Protein AF-M2QBL3-F1 (afdb_monomer_lite)

Structure (mmCIF, N/CA/C/O backbone):
data_AF-M2QBL3-F1
#
_entry.id   AF-M2QBL3-F1
#
loop_
_atom_site.group_PDB
_atom_site.id
_atom_site.type_symbol
_atom_site.label_atom_id
_atom_site.label_alt_id
_atom_site.label_comp_id
_atom_site.label_asym_id
_atom_site.label_entity_id
_atom_site.label_seq_id
_atom_site.pdbx_PDB_ins_code
_atom_site.Cartn_x
_atom_site.Cartn_y
_atom_site.Cartn_z
_atom_site.occupancy
_atom_site.B_iso_or_equiv
_atom_site.auth_seq_id
_atom_site.auth_comp_id
_atom_site.auth_asym_id
_atom_site.auth_atom_id
_atom_site.pdbx_PDB_model_num
ATOM 1 N N . MET A 1 1 ? 32.881 -26.862 -32.867 1.00 48.41 1 MET A N 1
ATOM 2 C CA . MET A 1 1 ? 32.488 -25.483 -32.497 1.00 48.41 1 MET A CA 1
ATOM 3 C C . MET A 1 1 ? 30.966 -25.361 -32.563 1.00 48.41 1 MET A C 1
ATOM 5 O O . MET A 1 1 ? 30.444 -25.025 -33.612 1.00 48.41 1 MET A O 1
ATOM 9 N N . GLN A 1 2 ? 30.243 -25.687 -31.488 1.00 48.91 2 GLN A N 1
ATOM 10 C CA . GLN A 1 2 ? 28.799 -25.431 -31.345 1.00 48.91 2 GLN A CA 1
ATOM 11 C C . GLN A 1 2 ? 28.430 -25.626 -29.867 1.00 48.91 2 GLN A C 1
ATOM 13 O O . GLN A 1 2 ? 28.822 -26.630 -29.283 1.00 48.91 2 GLN A O 1
ATOM 18 N N . GLY A 1 3 ? 27.755 -24.651 -29.245 1.00 52.47 3 GLY A N 1
ATOM 19 C CA . GLY A 1 3 ? 27.267 -24.797 -27.863 1.00 52.47 3 GLY A CA 1
ATOM 20 C C . GLY A 1 3 ? 27.053 -23.524 -27.030 1.00 52.47 3 GLY A C 1
ATOM 21 O O . GLY A 1 3 ? 26.555 -23.631 -25.918 1.00 52.47 3 GLY A O 1
ATOM 22 N N . HIS A 1 4 ? 27.391 -22.319 -27.511 1.00 52.06 4 HIS A N 1
ATOM 23 C CA . HIS A 1 4 ? 27.241 -21.078 -26.716 1.00 52.06 4 HIS A CA 1
ATOM 24 C C . HIS A 1 4 ? 25.947 -20.271 -26.971 1.00 52.06 4 HIS A C 1
ATOM 26 O O . HIS A 1 4 ? 25.708 -19.283 -26.282 1.00 52.06 4 HIS A O 1
ATOM 32 N N . GLY A 1 5 ? 25.104 -20.679 -27.931 1.00 53.72 5 GLY A N 1
ATOM 33 C CA . GLY A 1 5 ? 23.866 -19.964 -28.289 1.00 53.72 5 GLY A CA 1
ATOM 34 C C . GLY A 1 5 ? 22.629 -20.331 -27.456 1.00 53.72 5 GLY A C 1
ATOM 35 O O . GLY A 1 5 ? 21.810 -19.463 -27.187 1.00 53.72 5 GLY A O 1
ATOM 36 N N . SER A 1 6 ? 22.505 -21.584 -26.997 1.00 57.41 6 SER A N 1
ATOM 37 C CA . SER A 1 6 ? 21.255 -22.086 -26.390 1.00 57.41 6 SER A CA 1
ATOM 38 C C . SER A 1 6 ? 21.041 -21.628 -24.939 1.00 57.41 6 SER A C 1
ATOM 40 O O . SER A 1 6 ? 19.936 -21.235 -24.580 1.00 57.41 6 SER A O 1
ATOM 42 N N . ARG A 1 7 ? 22.103 -21.581 -24.116 1.00 58.16 7 ARG A N 1
ATOM 43 C CA . ARG A 1 7 ? 21.993 -21.175 -22.696 1.00 58.16 7 ARG A CA 1
ATOM 44 C C . ARG A 1 7 ? 21.602 -19.708 -22.507 1.00 58.16 7 ARG A C 1
ATOM 46 O O . ARG A 1 7 ? 20.876 -19.381 -21.578 1.00 58.16 7 ARG A O 1
ATOM 53 N N . ARG A 1 8 ? 22.046 -18.816 -23.401 1.00 55.97 8 ARG A N 1
ATOM 54 C CA . ARG A 1 8 ? 21.784 -17.373 -23.272 1.00 55.97 8 ARG A CA 1
ATOM 55 C C . ARG A 1 8 ? 20.310 -17.024 -23.532 1.00 55.97 8 ARG A C 1
ATOM 57 O O . ARG A 1 8 ? 19.798 -16.075 -22.945 1.00 55.97 8 ARG A O 1
ATOM 64 N N . SER A 1 9 ? 19.626 -17.802 -24.376 1.00 55.84 9 SER A N 1
ATOM 65 C CA . SER A 1 9 ? 18.187 -17.658 -24.632 1.00 55.84 9 SER A CA 1
ATOM 66 C C . SER A 1 9 ? 17.326 -18.207 -23.489 1.00 55.84 9 SER A C 1
ATOM 68 O O . SER A 1 9 ? 16.310 -17.597 -23.165 1.00 55.84 9 SER A O 1
ATOM 70 N N . GLU A 1 10 ? 17.748 -19.292 -22.830 1.00 57.28 10 GLU A N 1
ATOM 71 C CA . GLU A 1 10 ? 17.071 -19.832 -21.637 1.00 57.28 10 GLU A CA 1
ATOM 72 C C . GLU A 1 10 ? 17.205 -18.891 -20.424 1.00 57.28 10 GLU A C 1
ATOM 74 O O . GLU A 1 10 ? 16.218 -18.609 -19.743 1.00 57.28 10 GLU A O 1
ATOM 79 N N . GLU A 1 11 ? 18.393 -18.316 -20.197 1.00 59.88 11 GLU A N 1
ATOM 80 C CA . GLU A 1 11 ? 18.640 -17.351 -19.112 1.00 59.88 11 GLU A CA 1
ATOM 81 C C . GLU A 1 11 ? 17.877 -16.028 -19.305 1.00 59.88 11 GLU A C 1
ATOM 83 O O . GLU A 1 11 ? 17.349 -15.459 -18.344 1.00 59.88 11 GLU A O 1
ATOM 88 N N . ALA A 1 12 ? 17.775 -15.539 -20.547 1.00 64.50 12 ALA A N 1
ATOM 89 C CA . ALA A 1 12 ? 16.978 -14.355 -20.867 1.00 64.50 12 ALA A CA 1
ATOM 90 C C . ALA A 1 12 ? 15.472 -14.614 -20.682 1.00 64.50 12 ALA A C 1
ATOM 92 O O . ALA A 1 12 ? 14.769 -13.767 -20.124 1.00 64.50 12 ALA A O 1
ATOM 93 N N . GLY A 1 13 ? 14.992 -15.797 -21.085 1.00 68.69 13 GLY A N 1
ATOM 94 C CA . GLY A 1 13 ? 13.604 -16.223 -20.895 1.00 68.69 13 GLY A CA 1
ATOM 95 C C . GLY A 1 13 ? 13.202 -16.271 -19.420 1.00 68.69 13 GLY A C 1
ATOM 96 O O . GLY A 1 13 ? 12.214 -15.645 -19.032 1.00 68.69 13 GLY A O 1
ATOM 97 N N . GLY A 1 14 ? 14.015 -16.909 -18.571 1.00 72.50 14 GLY A N 1
ATOM 98 C CA . GLY A 1 14 ? 13.730 -17.025 -17.135 1.00 72.50 14 GLY A CA 1
ATOM 99 C C . GLY A 1 14 ? 13.712 -15.681 -16.395 1.00 72.50 14 GLY A C 1
ATOM 100 O O . GLY A 1 14 ? 12.901 -15.473 -15.485 1.00 72.50 14 GLY A O 1
ATOM 101 N N . ARG A 1 15 ? 14.556 -14.723 -16.803 1.00 72.31 15 ARG A N 1
ATOM 102 C CA . ARG A 1 15 ? 14.582 -13.376 -16.208 1.00 72.31 15 ARG A CA 1
ATOM 103 C C . ARG A 1 15 ? 13.333 -12.568 -16.560 1.00 72.31 15 ARG A C 1
ATOM 105 O O . ARG A 1 15 ? 12.793 -11.888 -15.688 1.00 72.31 15 ARG A O 1
ATOM 112 N N . MET A 1 16 ? 12.854 -12.672 -17.801 1.00 72.62 16 MET A N 1
ATOM 113 C CA . MET A 1 16 ? 11.607 -12.024 -18.221 1.00 72.62 16 MET A CA 1
ATOM 114 C C . MET A 1 16 ? 10.378 -12.667 -17.573 1.00 72.62 16 MET A C 1
ATOM 116 O O . MET A 1 16 ? 9.490 -11.949 -17.121 1.00 72.62 16 MET A O 1
ATOM 120 N N . GLU A 1 17 ? 10.349 -13.995 -17.445 1.00 80.00 17 GLU A N 1
ATOM 121 C CA . GLU A 1 17 ? 9.261 -14.705 -16.765 1.00 80.00 17 GLU A CA 1
ATOM 122 C C . GLU A 1 17 ? 9.186 -14.331 -15.276 1.00 80.00 17 GLU A C 1
ATOM 124 O O . GLU A 1 17 ? 8.112 -14.036 -14.751 1.00 80.00 17 GLU A O 1
ATOM 129 N N . THR A 1 18 ? 10.336 -14.269 -14.599 1.00 79.81 18 THR A N 1
ATOM 130 C CA . THR A 1 18 ? 10.422 -13.814 -13.202 1.00 79.81 18 THR A CA 1
ATOM 131 C C . THR A 1 18 ? 9.958 -12.365 -13.066 1.00 79.81 18 THR A C 1
ATOM 133 O O . THR A 1 18 ? 9.169 -12.053 -12.175 1.00 79.81 18 THR A O 1
ATOM 136 N N . GLY A 1 19 ? 10.389 -11.485 -13.977 1.00 79.75 19 GLY A N 1
ATOM 137 C CA . GLY A 1 19 ? 9.930 -10.098 -14.025 1.00 79.75 19 GLY A CA 1
ATOM 138 C C . GLY A 1 19 ? 8.412 -9.989 -14.185 1.00 79.75 19 GLY A C 1
ATOM 139 O O . GLY A 1 19 ? 7.775 -9.253 -13.436 1.00 79.75 19 GLY A O 1
ATOM 140 N N . SER A 1 20 ? 7.822 -10.775 -15.090 1.00 84.56 20 SER A N 1
ATOM 141 C CA . SER A 1 20 ? 6.368 -10.823 -15.292 1.00 84.56 20 SER A CA 1
ATOM 142 C C . SER A 1 20 ? 5.634 -11.256 -14.025 1.00 84.56 20 SER A C 1
ATOM 144 O O . SER A 1 20 ? 4.705 -10.575 -13.599 1.00 84.56 20 SER A O 1
ATOM 146 N N . LYS A 1 21 ? 6.091 -12.330 -13.365 1.00 86.25 21 LYS A N 1
ATOM 147 C CA . LYS A 1 21 ? 5.492 -12.821 -12.111 1.00 86.25 21 LYS A CA 1
ATOM 148 C C . LYS A 1 21 ? 5.521 -11.763 -11.008 1.00 86.25 21 LYS A C 1
ATOM 150 O O . LYS A 1 21 ? 4.548 -11.612 -10.272 1.00 86.25 21 LYS A O 1
ATOM 155 N N . ILE A 1 22 ? 6.622 -11.018 -10.900 1.00 86.88 22 ILE A N 1
ATOM 156 C CA . ILE A 1 22 ? 6.754 -9.926 -9.929 1.00 86.88 22 ILE A CA 1
ATOM 157 C C . ILE A 1 22 ? 5.780 -8.792 -10.258 1.00 86.88 22 ILE A C 1
ATOM 159 O O . ILE A 1 22 ? 5.090 -8.304 -9.365 1.00 86.88 22 ILE A O 1
ATOM 163 N N . VAL A 1 23 ? 5.693 -8.384 -11.526 1.00 85.94 23 VAL A N 1
ATOM 164 C CA . VAL A 1 23 ? 4.763 -7.331 -11.963 1.00 85.94 23 VAL A CA 1
ATOM 165 C C . VAL A 1 23 ? 3.312 -7.731 -11.690 1.00 85.94 23 VAL A C 1
ATOM 167 O O . VAL A 1 23 ? 2.548 -6.912 -11.177 1.00 85.94 23 VAL A O 1
ATOM 170 N N . ASP A 1 24 ? 2.939 -8.984 -11.949 1.00 89.56 24 ASP A N 1
ATOM 171 C CA . ASP A 1 24 ? 1.599 -9.494 -11.647 1.00 89.56 24 ASP A CA 1
ATOM 172 C C . ASP A 1 24 ? 1.308 -9.494 -10.142 1.00 89.56 24 ASP A C 1
ATOM 174 O O . ASP A 1 24 ? 0.239 -9.047 -9.716 1.00 89.56 24 ASP A O 1
ATOM 178 N N . ALA A 1 25 ? 2.273 -9.917 -9.321 1.00 89.50 25 ALA A N 1
ATOM 179 C CA . ALA A 1 25 ? 2.145 -9.869 -7.868 1.00 89.50 25 ALA A CA 1
ATOM 180 C C . ALA A 1 25 ? 1.954 -8.427 -7.368 1.00 89.50 25 ALA A C 1
ATOM 182 O O . ALA A 1 25 ? 1.010 -8.149 -6.626 1.00 89.50 25 ALA A O 1
ATOM 183 N N . VAL A 1 26 ? 2.789 -7.487 -7.824 1.00 91.06 26 VAL A N 1
ATOM 184 C CA . VAL A 1 26 ? 2.687 -6.064 -7.459 1.00 91.06 26 VAL A CA 1
ATOM 185 C C . VAL A 1 26 ? 1.343 -5.487 -7.887 1.00 91.06 26 VAL A C 1
ATOM 187 O O . VAL A 1 26 ? 0.690 -4.814 -7.092 1.00 91.06 26 VAL A O 1
ATOM 190 N N . ARG A 1 27 ? 0.876 -5.792 -9.101 1.00 92.81 27 ARG A N 1
ATOM 191 C CA . ARG A 1 27 ? -0.427 -5.332 -9.595 1.00 92.81 27 ARG A CA 1
ATOM 192 C C . ARG A 1 27 ? -1.567 -5.755 -8.669 1.00 92.81 27 ARG A C 1
ATOM 194 O O . ARG A 1 27 ? -2.442 -4.941 -8.375 1.00 92.81 27 ARG A O 1
ATOM 201 N N . VAL A 1 28 ? -1.562 -7.000 -8.188 1.00 94.38 28 VAL A N 1
ATOM 202 C CA . VAL A 1 28 ? -2.575 -7.487 -7.236 1.00 94.38 28 VAL A CA 1
ATOM 203 C C . VAL A 1 28 ? -2.531 -6.688 -5.931 1.00 94.38 28 VAL A C 1
ATOM 205 O O . VAL A 1 28 ? -3.584 -6.285 -5.431 1.00 94.38 28 VAL A O 1
ATOM 208 N N . LEU A 1 29 ? -1.336 -6.421 -5.398 1.00 94.31 29 LEU A N 1
ATOM 209 C CA . LEU A 1 29 ? -1.162 -5.653 -4.161 1.00 94.31 29 LEU A CA 1
ATOM 210 C C . LEU A 1 2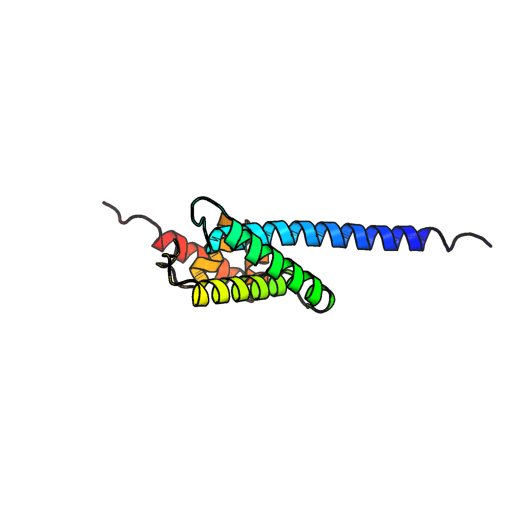9 ? -1.648 -4.204 -4.318 1.00 94.31 29 LEU A C 1
ATOM 212 O O . LEU A 1 29 ? -2.415 -3.722 -3.484 1.00 94.31 29 LEU A O 1
ATOM 216 N N . VAL A 1 30 ? -1.271 -3.547 -5.417 1.00 96.62 30 VAL A N 1
ATOM 217 C CA . VAL A 1 30 ? -1.660 -2.167 -5.746 1.00 96.62 30 VAL A CA 1
ATOM 218 C C . VAL A 1 30 ? -3.178 -2.043 -5.871 1.00 96.62 30 VAL A C 1
ATOM 220 O O . VAL A 1 30 ? -3.778 -1.169 -5.251 1.00 96.62 30 VAL A O 1
ATOM 223 N N . VAL A 1 31 ? -3.835 -2.951 -6.601 1.00 96.12 31 VAL A N 1
ATOM 224 C CA . VAL A 1 31 ? -5.301 -2.928 -6.752 1.00 96.12 31 VAL A CA 1
ATOM 225 C C . VAL A 1 31 ? -6.000 -3.111 -5.404 1.00 96.12 31 VAL A C 1
ATOM 227 O O . VAL A 1 31 ? -6.948 -2.381 -5.103 1.00 96.12 31 VAL A O 1
ATOM 230 N N . ARG A 1 32 ? -5.538 -4.052 -4.567 1.00 94.44 32 ARG A N 1
ATOM 231 C CA . ARG A 1 32 ? -6.093 -4.248 -3.216 1.00 94.44 32 ARG A CA 1
ATOM 232 C C . ARG A 1 32 ? -5.945 -2.989 -2.371 1.00 94.44 32 ARG A C 1
ATOM 234 O O . ARG A 1 32 ? -6.914 -2.576 -1.737 1.00 94.44 32 ARG A O 1
ATOM 241 N N . TYR A 1 33 ? -4.771 -2.365 -2.405 1.00 95.06 33 TYR A N 1
ATOM 242 C CA . TYR A 1 33 ? -4.489 -1.140 -1.668 1.00 95.06 33 TYR A CA 1
ATOM 243 C C . TYR A 1 33 ? -5.388 0.020 -2.114 1.00 95.06 33 TYR A C 1
ATOM 245 O O . TYR A 1 33 ? -6.078 0.618 -1.286 1.00 95.06 33 TYR A O 1
ATOM 253 N N . CYS A 1 34 ? -5.456 0.299 -3.420 1.00 95.06 34 CYS A N 1
ATOM 254 C CA . CYS A 1 34 ? -6.288 1.375 -3.959 1.00 95.06 34 CYS A CA 1
ATOM 255 C C . CYS A 1 34 ? -7.762 1.167 -3.604 1.00 95.06 34 CYS A C 1
ATOM 257 O O . CYS A 1 34 ? -8.407 2.088 -3.113 1.00 95.06 34 CYS A O 1
ATOM 259 N N . ARG A 1 35 ? -8.299 -0.047 -3.776 1.00 93.19 35 ARG A N 1
ATOM 260 C CA . ARG A 1 35 ? -9.698 -0.350 -3.426 1.00 93.19 35 ARG A CA 1
ATOM 261 C C . ARG A 1 35 ? -9.971 -0.234 -1.929 1.00 93.19 35 ARG A C 1
ATOM 263 O O . ARG A 1 35 ? -11.050 0.225 -1.560 1.00 93.19 35 ARG A O 1
ATOM 270 N N . ALA A 1 36 ? -9.017 -0.617 -1.081 1.00 90.62 36 ALA A N 1
ATOM 271 C CA . ALA A 1 36 ? -9.122 -0.475 0.369 1.00 90.62 36 ALA A CA 1
ATOM 272 C C . ALA A 1 36 ? -9.147 0.995 0.815 1.00 90.62 36 ALA A C 1
ATOM 274 O O . ALA A 1 36 ? -9.921 1.352 1.700 1.00 90.62 36 ALA A O 1
ATOM 275 N N . ARG A 1 37 ? -8.319 1.848 0.202 1.00 89.81 37 ARG A N 1
ATOM 276 C CA . ARG A 1 37 ? -8.193 3.268 0.561 1.00 89.81 37 ARG A CA 1
ATOM 277 C C . ARG A 1 37 ? -9.280 4.154 -0.053 1.00 89.81 37 ARG A C 1
ATOM 279 O O . ARG A 1 37 ? -9.773 5.055 0.617 1.00 89.81 37 ARG A O 1
ATOM 286 N N . ILE A 1 38 ? -9.654 3.897 -1.306 1.00 89.88 38 ILE A N 1
ATOM 287 C CA . ILE A 1 38 ? -10.610 4.714 -2.072 1.00 89.88 38 ILE A CA 1
ATOM 288 C C . ILE A 1 38 ? -12.055 4.239 -1.869 1.00 89.88 38 ILE A C 1
ATOM 290 O O . ILE A 1 38 ? -12.977 5.054 -1.897 1.00 89.88 38 ILE A O 1
ATOM 294 N N . GLY A 1 39 ? -12.262 2.939 -1.640 1.00 87.56 39 GLY A N 1
ATOM 295 C CA . GLY A 1 39 ? -13.590 2.348 -1.496 1.00 87.56 39 GLY A CA 1
ATOM 296 C C . GLY A 1 39 ? -14.378 2.285 -2.809 1.00 87.56 39 GLY A C 1
ATOM 297 O O . GLY A 1 39 ? -13.837 2.480 -3.900 1.00 87.56 39 GLY A O 1
ATOM 298 N N . ARG A 1 40 ? -15.675 1.971 -2.703 1.00 86.75 40 ARG A N 1
ATOM 299 C CA . ARG A 1 40 ? -16.604 1.995 -3.842 1.00 86.75 40 ARG A CA 1
ATOM 300 C C . ARG A 1 40 ? -17.227 3.378 -3.980 1.00 86.75 40 ARG A C 1
ATOM 302 O O . ARG A 1 40 ? -17.677 3.943 -2.986 1.00 86.75 40 ARG A O 1
ATOM 309 N N . ARG A 1 41 ? -17.330 3.883 -5.208 1.00 77.88 41 ARG A N 1
ATOM 310 C CA . ARG A 1 41 ? -18.065 5.114 -5.538 1.00 77.88 41 ARG A CA 1
ATOM 311 C C . ARG A 1 41 ? -19.175 4.777 -6.514 1.00 77.88 41 ARG A C 1
ATOM 313 O O . ARG A 1 41 ? -18.943 4.040 -7.464 1.00 77.88 41 ARG A O 1
ATOM 320 N N . SER A 1 42 ? -20.389 5.244 -6.229 1.00 80.12 42 SER A N 1
ATOM 321 C CA . SER A 1 42 ? -21.586 4.883 -7.008 1.00 80.12 42 SER A CA 1
ATOM 322 C C . SER A 1 42 ? -21.745 3.36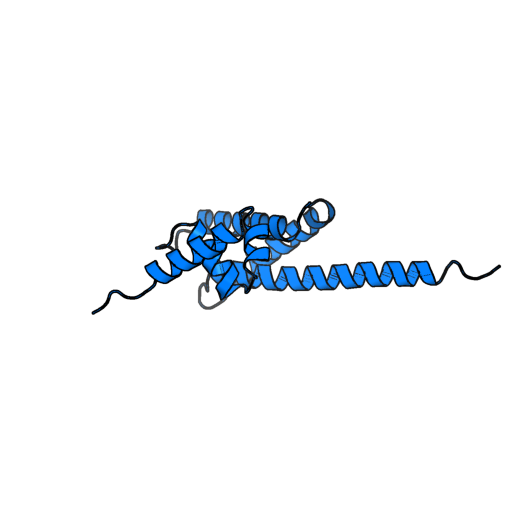3 -7.204 1.00 80.12 42 SER A C 1
ATOM 324 O O . SER A 1 42 ? -22.241 2.904 -8.225 1.00 80.12 42 SER A O 1
ATOM 326 N N . GLY A 1 43 ? -21.279 2.568 -6.230 1.00 82.81 43 GLY A N 1
ATOM 327 C CA . GLY A 1 43 ? -21.337 1.104 -6.259 1.00 82.81 43 GLY A CA 1
ATOM 328 C C . GLY A 1 43 ? -20.185 0.384 -6.978 1.00 82.81 43 GLY A C 1
ATOM 329 O O . GLY A 1 43 ? -20.071 -0.829 -6.793 1.00 82.81 43 GLY A O 1
ATOM 330 N N . SER A 1 44 ? -19.300 1.072 -7.713 1.00 89.12 44 SER A N 1
ATOM 331 C CA . SER A 1 44 ? -18.182 0.457 -8.454 1.00 89.12 44 SER A CA 1
ATOM 332 C C . SER A 1 44 ? -16.801 0.837 -7.894 1.00 89.12 44 SER A C 1
ATOM 334 O O . SER A 1 44 ? -16.674 1.711 -7.034 1.00 89.12 44 SER A O 1
ATOM 336 N N . TYR A 1 45 ? -15.749 0.166 -8.378 1.00 91.81 45 TYR A N 1
ATOM 337 C CA . TYR A 1 45 ? -14.347 0.456 -8.041 1.00 91.81 45 TYR A CA 1
ATOM 338 C C . TYR A 1 45 ? -13.612 1.248 -9.132 1.00 91.81 45 TYR A C 1
ATOM 340 O O . TYR A 1 45 ? -12.388 1.328 -9.093 1.00 91.81 45 TYR A O 1
ATOM 348 N N . ASP A 1 46 ? -14.314 1.858 -10.090 1.00 93.12 46 ASP A N 1
ATOM 349 C CA . ASP A 1 46 ? -13.672 2.415 -11.294 1.00 93.12 46 ASP A CA 1
ATOM 350 C C . ASP A 1 46 ? -12.625 3.488 -10.972 1.00 93.12 46 ASP A C 1
ATOM 352 O O . ASP A 1 46 ? -11.540 3.498 -11.552 1.00 93.12 46 ASP A O 1
ATOM 356 N N . ALA A 1 47 ? -12.903 4.343 -9.983 1.00 91.50 47 ALA A N 1
ATOM 357 C CA . ALA A 1 47 ? -11.947 5.342 -9.513 1.00 91.50 47 ALA A CA 1
ATOM 358 C C . ALA A 1 47 ? -10.699 4.699 -8.880 1.00 91.50 47 ALA A C 1
ATOM 360 O O . ALA A 1 47 ? -9.574 5.094 -9.181 1.00 91.50 47 ALA A O 1
ATOM 361 N N . ALA A 1 48 ? -10.887 3.673 -8.044 1.00 93.31 48 ALA A N 1
ATOM 362 C CA . ALA A 1 48 ? -9.783 2.945 -7.426 1.00 93.31 48 ALA A CA 1
ATOM 363 C C . ALA A 1 48 ? -8.935 2.206 -8.471 1.00 93.31 48 ALA A C 1
ATOM 365 O O . ALA A 1 48 ? -7.707 2.224 -8.402 1.00 93.31 48 ALA A O 1
ATOM 366 N N . ASP A 1 49 ? -9.582 1.601 -9.466 1.00 95.75 49 ASP A N 1
ATOM 367 C CA . ASP A 1 49 ? -8.919 0.872 -10.543 1.00 95.75 49 ASP A CA 1
ATOM 368 C C . ASP A 1 49 ? -8.177 1.822 -11.500 1.00 95.75 49 ASP A C 1
ATOM 370 O O . ASP A 1 49 ? -7.122 1.462 -12.028 1.00 95.75 49 ASP A O 1
ATOM 374 N N . ALA A 1 50 ? -8.675 3.045 -11.706 1.00 95.81 50 ALA A N 1
ATOM 375 C CA . ALA A 1 50 ? -7.968 4.085 -12.452 1.00 95.81 50 ALA A CA 1
ATOM 376 C C . ALA A 1 50 ? -6.682 4.530 -11.735 1.00 95.81 50 ALA A C 1
ATOM 378 O O . ALA A 1 50 ? -5.623 4.592 -12.366 1.00 95.81 50 ALA A O 1
ATOM 379 N N . VAL A 1 51 ? -6.747 4.761 -10.417 1.00 96.81 51 VAL A N 1
ATOM 380 C CA . VAL A 1 51 ? -5.558 5.070 -9.603 1.00 96.81 51 VAL A CA 1
ATOM 381 C C . VAL A 1 51 ? -4.571 3.903 -9.639 1.00 96.81 51 VAL A C 1
ATOM 383 O O . VAL A 1 51 ? -3.405 4.114 -9.959 1.00 96.81 51 VAL A O 1
ATOM 386 N N . ALA A 1 52 ? -5.038 2.664 -9.457 1.00 96.94 52 ALA A N 1
ATOM 387 C CA . ALA A 1 52 ? -4.187 1.475 -9.510 1.00 96.94 52 ALA A CA 1
ATOM 388 C C . ALA A 1 52 ? -3.450 1.321 -10.854 1.00 96.94 52 ALA A C 1
ATOM 390 O O . ALA A 1 52 ? -2.273 0.953 -10.880 1.00 96.94 52 ALA A O 1
ATOM 391 N N . LYS A 1 53 ? -4.113 1.619 -11.981 1.00 96.69 53 LYS A N 1
ATOM 392 C CA . LYS A 1 53 ? -3.483 1.614 -13.315 1.00 96.69 53 LYS A CA 1
ATOM 393 C C . LYS A 1 53 ? -2.371 2.658 -13.422 1.00 96.69 53 LYS A C 1
ATOM 395 O O . LYS A 1 53 ? -1.304 2.343 -13.951 1.00 96.69 53 LYS A O 1
ATOM 400 N N . ASN A 1 54 ? -2.604 3.872 -12.922 1.00 97.75 54 ASN A N 1
ATOM 401 C CA . ASN A 1 54 ? -1.586 4.924 -12.896 1.00 97.75 54 ASN A CA 1
ATOM 402 C C . ASN A 1 54 ? -0.396 4.522 -12.017 1.00 97.75 54 ASN A C 1
ATOM 404 O O . ASN A 1 54 ? 0.740 4.599 -12.483 1.00 97.75 54 ASN A O 1
ATOM 408 N N . SER A 1 55 ? -0.654 3.980 -10.824 1.00 97.88 55 SER A N 1
ATOM 409 C CA . SER A 1 55 ? 0.391 3.473 -9.932 1.00 97.88 55 SER A CA 1
ATOM 410 C C . SER A 1 55 ? 1.217 2.374 -10.597 1.00 97.88 55 SER A C 1
ATOM 412 O O . SER A 1 55 ? 2.439 2.458 -10.608 1.00 97.88 55 SER A O 1
ATOM 414 N N . CYS A 1 56 ? 0.588 1.378 -11.234 1.00 96.50 56 CYS A N 1
ATOM 415 C CA . CYS A 1 56 ? 1.321 0.317 -11.937 1.00 96.50 56 CYS A CA 1
ATOM 416 C C . CYS A 1 56 ? 2.230 0.877 -13.040 1.00 96.50 56 CYS A C 1
ATOM 418 O O . CYS A 1 56 ? 3.364 0.424 -13.180 1.00 96.50 56 CYS A O 1
ATOM 420 N N . ARG A 1 57 ? 1.761 1.872 -13.806 1.00 96.69 57 ARG A N 1
ATOM 421 C CA . ARG A 1 57 ? 2.562 2.519 -14.856 1.00 96.69 57 ARG A CA 1
ATOM 422 C C . ARG A 1 57 ? 3.806 3.197 -14.276 1.00 96.69 57 ARG A C 1
ATOM 424 O O . ARG A 1 57 ? 4.897 3.009 -14.808 1.00 96.69 57 ARG A O 1
ATOM 431 N N . GLU A 1 58 ? 3.652 3.950 -13.192 1.00 97.50 58 GLU A N 1
ATOM 432 C CA . GLU A 1 58 ? 4.768 4.634 -12.527 1.00 97.50 58 GLU A CA 1
ATOM 433 C C . GLU A 1 58 ? 5.738 3.656 -11.855 1.00 97.50 58 GLU A C 1
ATOM 435 O O . GLU A 1 58 ? 6.954 3.800 -11.991 1.00 97.50 58 GLU A O 1
ATOM 440 N N . ILE A 1 59 ? 5.219 2.601 -11.223 1.00 95.94 59 ILE A N 1
ATOM 441 C CA . ILE A 1 59 ? 6.040 1.548 -10.620 1.00 95.94 59 ILE A CA 1
ATOM 442 C C . ILE A 1 59 ? 6.873 0.846 -11.688 1.00 95.94 59 ILE A C 1
ATOM 444 O O . ILE A 1 59 ? 8.078 0.707 -11.512 1.00 95.94 59 ILE A O 1
ATOM 448 N N . ILE A 1 60 ? 6.275 0.444 -12.813 1.00 93.38 60 ILE A N 1
ATOM 449 C CA . ILE A 1 60 ? 7.004 -0.205 -13.913 1.00 93.38 60 ILE A CA 1
ATOM 450 C C . ILE A 1 60 ? 8.096 0.726 -14.462 1.00 93.38 60 ILE A C 1
ATOM 452 O O . ILE A 1 60 ? 9.218 0.280 -14.700 1.00 93.38 60 ILE A O 1
ATOM 456 N N . ALA A 1 61 ? 7.810 2.024 -14.602 1.00 93.88 61 ALA A N 1
ATOM 457 C CA . ALA A 1 61 ? 8.790 3.011 -15.060 1.00 93.88 61 ALA A CA 1
ATOM 458 C C . ALA A 1 61 ? 9.951 3.231 -14.063 1.00 93.88 61 ALA A C 1
ATOM 460 O O . ALA A 1 61 ? 11.075 3.557 -14.470 1.00 93.88 61 ALA A O 1
ATOM 461 N N . GLY A 1 62 ? 9.695 3.065 -12.762 1.00 94.00 62 GLY A N 1
ATOM 462 C CA . GLY A 1 62 ? 10.676 3.227 -11.685 1.00 94.00 62 GLY A CA 1
ATOM 463 C C . GLY A 1 62 ? 11.405 1.944 -11.268 1.00 94.00 62 GLY A C 1
ATOM 464 O O . GLY A 1 62 ? 12.501 2.027 -10.715 1.00 94.00 62 GLY A O 1
ATOM 465 N N . ALA A 1 63 ? 10.846 0.765 -11.556 1.00 90.88 63 ALA A N 1
ATOM 466 C CA . ALA A 1 63 ? 11.244 -0.509 -10.951 1.00 90.88 63 ALA A CA 1
ATOM 467 C C . ALA A 1 63 ? 12.729 -0.845 -11.128 1.00 90.88 63 ALA A C 1
ATOM 469 O O . ALA A 1 63 ? 13.381 -1.265 -10.179 1.00 90.88 63 ALA A O 1
ATOM 470 N N . ALA A 1 64 ? 13.286 -0.611 -12.320 1.00 88.62 64 ALA A N 1
ATOM 471 C CA . ALA A 1 64 ? 14.684 -0.932 -12.621 1.00 88.62 64 ALA A CA 1
ATOM 472 C C . ALA A 1 64 ? 15.704 -0.103 -11.815 1.00 88.62 64 ALA A C 1
ATOM 474 O O . ALA A 1 64 ? 16.872 -0.474 -11.742 1.00 88.62 64 ALA A O 1
ATOM 475 N N . ARG A 1 65 ? 15.278 1.032 -11.249 1.00 90.56 65 ARG A N 1
ATOM 476 C CA . ARG A 1 65 ? 16.129 1.978 -10.510 1.00 90.56 65 ARG A CA 1
ATOM 477 C C . ARG A 1 65 ? 15.875 1.952 -9.004 1.00 90.56 65 ARG A C 1
ATOM 479 O O . ARG A 1 65 ? 16.619 2.581 -8.258 1.00 90.56 65 ARG A O 1
ATOM 486 N N . ALA A 1 66 ? 14.825 1.268 -8.557 1.00 89.44 66 ALA A N 1
ATOM 487 C CA . ALA A 1 66 ? 14.457 1.253 -7.153 1.00 89.44 66 ALA A CA 1
ATOM 488 C C . ALA A 1 66 ? 15.353 0.295 -6.355 1.00 89.44 66 ALA A C 1
ATOM 490 O O . ALA A 1 66 ? 15.486 -0.867 -6.739 1.00 89.44 66 ALA A O 1
ATOM 491 N N . PRO A 1 67 ? 15.912 0.732 -5.211 1.00 87.25 67 PRO A N 1
ATOM 492 C CA . PRO A 1 67 ? 16.680 -0.150 -4.332 1.00 87.25 67 PRO A CA 1
ATOM 493 C C . PRO A 1 67 ? 15.799 -1.233 -3.687 1.00 87.25 67 PRO A C 1
ATOM 495 O O . PRO A 1 67 ? 16.280 -2.322 -3.391 1.00 87.25 67 PRO A O 1
ATOM 498 N N . ALA A 1 68 ? 14.505 -0.949 -3.499 1.00 91.44 68 ALA A N 1
ATOM 499 C CA . ALA A 1 68 ? 13.505 -1.894 -3.018 1.00 91.44 68 ALA A CA 1
ATOM 500 C C . ALA A 1 68 ? 12.172 -1.667 -3.747 1.00 91.44 68 ALA A C 1
ATOM 502 O O . ALA A 1 68 ? 11.559 -0.603 -3.638 1.00 91.44 68 ALA A O 1
ATOM 503 N N . LEU A 1 69 ? 11.706 -2.681 -4.482 1.00 91.81 69 LEU A N 1
ATOM 504 C CA . LEU A 1 69 ? 10.484 -2.579 -5.285 1.00 91.81 69 LEU A CA 1
ATOM 505 C C . LEU A 1 69 ? 9.230 -2.366 -4.426 1.00 91.81 69 LEU A C 1
ATOM 507 O O . LEU A 1 69 ? 8.348 -1.615 -4.824 1.00 91.81 69 LEU A O 1
ATOM 511 N N . LEU A 1 70 ? 9.153 -3.002 -3.251 1.00 92.69 70 LEU A N 1
ATOM 512 C CA . LEU A 1 70 ? 8.015 -2.852 -2.338 1.00 92.69 70 LEU A CA 1
ATOM 513 C C . LEU A 1 70 ? 7.900 -1.431 -1.779 1.00 92.69 70 LEU A C 1
ATOM 515 O O . LEU A 1 70 ? 6.795 -0.902 -1.722 1.00 92.69 70 LEU A O 1
ATOM 519 N N . THR A 1 71 ? 9.023 -0.808 -1.417 1.00 95.56 71 THR A N 1
ATOM 520 C CA . THR A 1 71 ? 9.056 0.586 -0.953 1.00 95.56 71 THR A CA 1
ATOM 521 C C . THR A 1 71 ? 8.616 1.530 -2.068 1.00 95.56 71 THR A C 1
ATOM 523 O O . THR A 1 71 ? 7.688 2.304 -1.866 1.00 95.56 71 THR A O 1
ATOM 526 N N . LEU A 1 72 ? 9.167 1.380 -3.284 1.00 96.31 72 LEU A N 1
ATOM 527 C CA . LEU A 1 72 ? 8.715 2.153 -4.449 1.00 96.31 72 LEU A CA 1
ATOM 528 C C . LEU A 1 72 ? 7.207 1.983 -4.682 1.00 96.31 72 LEU A C 1
ATOM 530 O O . LEU A 1 72 ? 6.494 2.962 -4.889 1.00 96.31 72 LEU A O 1
ATOM 534 N N . ALA A 1 73 ? 6.727 0.738 -4.683 1.00 96.00 73 ALA A N 1
ATOM 535 C CA . ALA A 1 73 ? 5.325 0.437 -4.928 1.00 96.00 73 ALA A CA 1
ATOM 536 C C . ALA A 1 73 ? 4.413 1.074 -3.879 1.00 96.00 73 ALA A C 1
ATOM 538 O O . ALA A 1 73 ? 3.366 1.613 -4.240 1.00 96.00 73 ALA A O 1
ATOM 539 N N . TYR A 1 74 ? 4.816 1.044 -2.609 1.00 95.81 74 TYR A N 1
ATOM 540 C CA . TYR A 1 74 ? 4.098 1.714 -1.536 1.00 95.81 74 TYR A CA 1
ATOM 541 C C . TYR A 1 74 ? 4.091 3.233 -1.728 1.00 95.81 74 TYR A C 1
ATOM 543 O O . TYR A 1 74 ? 3.006 3.800 -1.807 1.00 95.81 74 TYR A O 1
ATOM 551 N N . ASP A 1 75 ? 5.251 3.872 -1.892 1.00 96.62 75 ASP A N 1
ATOM 552 C CA . ASP A 1 75 ? 5.363 5.334 -1.987 1.00 96.62 75 ASP A CA 1
ATOM 553 C C . ASP A 1 75 ? 4.552 5.900 -3.159 1.00 96.62 75 ASP A C 1
ATOM 555 O O . ASP A 1 75 ? 3.756 6.827 -2.990 1.00 96.62 75 ASP A O 1
ATOM 559 N N . VAL A 1 76 ? 4.693 5.296 -4.345 1.00 97.69 76 VAL A N 1
ATOM 560 C CA . VAL A 1 76 ? 3.950 5.694 -5.551 1.00 97.69 76 VAL A CA 1
ATOM 561 C C . VAL A 1 76 ? 2.448 5.526 -5.342 1.00 97.69 76 VAL A C 1
ATOM 563 O O . VAL A 1 76 ? 1.660 6.423 -5.644 1.00 97.69 76 VAL A O 1
ATOM 566 N N . THR A 1 77 ? 2.024 4.368 -4.831 1.00 97.44 77 THR A N 1
ATOM 567 C CA . THR A 1 77 ? 0.592 4.082 -4.686 1.00 97.44 77 THR A CA 1
ATOM 568 C C . THR A 1 77 ? -0.036 4.951 -3.599 1.00 97.44 77 THR A C 1
ATOM 570 O O . THR A 1 77 ? -1.116 5.499 -3.809 1.00 97.44 77 THR A O 1
ATOM 573 N N . HIS A 1 78 ? 0.640 5.114 -2.462 1.00 95.00 78 HIS A N 1
ATOM 574 C CA . HIS A 1 78 ? 0.206 5.970 -1.363 1.00 95.00 78 HIS A CA 1
ATOM 575 C C . HIS A 1 78 ? 0.071 7.427 -1.817 1.00 95.00 78 HIS A C 1
ATOM 577 O O . HIS A 1 78 ? -0.986 8.023 -1.627 1.00 95.00 78 HIS A O 1
ATOM 583 N N . GLY A 1 79 ? 1.087 7.965 -2.502 1.00 95.69 79 GLY A N 1
ATOM 584 C CA . GLY A 1 79 ? 1.080 9.342 -2.997 1.00 95.69 79 GLY A CA 1
ATOM 585 C C . GLY A 1 79 ? -0.050 9.623 -3.990 1.00 95.69 79 GLY A C 1
ATOM 586 O O . GLY A 1 79 ? -0.746 10.628 -3.860 1.00 95.69 79 GLY A O 1
ATOM 587 N N . LEU A 1 80 ? -0.293 8.716 -4.943 1.00 96.00 80 LEU A N 1
ATOM 588 C CA . LEU A 1 80 ? -1.390 8.867 -5.910 1.00 96.00 80 LEU A CA 1
ATOM 589 C C . LEU A 1 80 ? -2.776 8.735 -5.262 1.00 96.00 80 LEU A C 1
ATOM 591 O O . LEU A 1 80 ? -3.71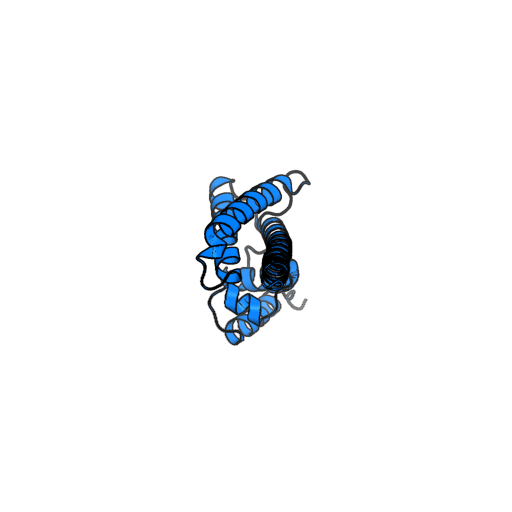9 9.412 -5.671 1.00 96.00 80 LEU A O 1
ATOM 595 N N . VAL A 1 81 ? -2.918 7.877 -4.250 1.00 93.12 81 VAL A N 1
ATOM 596 C CA . VAL A 1 81 ? -4.156 7.764 -3.466 1.00 93.12 81 VAL A CA 1
ATOM 597 C C . VAL A 1 81 ? -4.401 9.032 -2.643 1.00 93.12 81 VAL A C 1
ATOM 599 O O . VAL A 1 81 ? -5.533 9.514 -2.590 1.00 93.12 81 VAL A O 1
ATOM 602 N N . ASP A 1 82 ? -3.369 9.595 -2.018 1.00 90.50 82 ASP A N 1
ATOM 603 C CA . ASP A 1 82 ? -3.480 10.836 -1.249 1.00 90.50 82 ASP A CA 1
ATOM 604 C C . ASP A 1 82 ? -3.809 12.037 -2.149 1.00 90.50 82 ASP A C 1
ATOM 606 O O . ASP A 1 82 ? -4.692 12.832 -1.815 1.00 90.50 82 ASP A O 1
ATOM 610 N N . ASP A 1 83 ? -3.188 12.134 -3.328 1.00 91.62 83 ASP A N 1
ATOM 611 C CA . ASP A 1 83 ? -3.528 13.149 -4.333 1.00 91.62 83 ASP A CA 1
ATOM 612 C C . ASP A 1 83 ? -4.982 13.023 -4.814 1.00 91.62 83 ASP A C 1
ATOM 614 O O . ASP A 1 83 ? -5.726 14.007 -4.895 1.00 91.62 83 ASP A O 1
ATOM 618 N N . PHE A 1 84 ? -5.436 11.791 -5.046 1.00 90.56 84 PHE A N 1
ATOM 619 C CA . PHE A 1 84 ? -6.830 11.518 -5.365 1.00 90.56 84 PHE A CA 1
ATOM 620 C C . PHE A 1 84 ? -7.781 11.982 -4.251 1.00 90.56 84 PHE A C 1
ATOM 622 O O . PHE A 1 84 ? -8.805 12.603 -4.532 1.00 90.56 84 PHE A O 1
ATOM 629 N N . HIS A 1 85 ? -7.466 11.720 -2.980 1.00 85.12 85 HIS A N 1
ATOM 630 C CA . HIS A 1 85 ? -8.304 12.181 -1.870 1.00 85.12 85 HIS A CA 1
ATOM 631 C C . HIS A 1 85 ? -8.329 13.707 -1.753 1.00 85.12 85 HIS A C 1
ATOM 633 O O . HIS A 1 85 ? -9.399 14.272 -1.532 1.00 85.12 85 HIS A O 1
ATOM 639 N N . ARG A 1 86 ? -7.188 14.373 -1.965 1.00 84.81 86 ARG A N 1
ATOM 640 C CA . ARG A 1 86 ? -7.079 15.839 -1.950 1.00 84.81 86 ARG A CA 1
ATOM 641 C C . ARG A 1 86 ? -7.949 16.507 -3.017 1.00 84.81 86 ARG A C 1
ATOM 643 O O . ARG A 1 86 ? -8.494 17.578 -2.775 1.00 84.81 86 ARG A O 1
ATOM 650 N N . THR A 1 87 ? -8.073 15.893 -4.191 1.00 84.31 87 THR A N 1
ATOM 651 C CA . THR A 1 87 ? -8.807 16.463 -5.335 1.00 84.31 87 THR A CA 1
ATOM 652 C C . THR A 1 87 ? -10.296 16.108 -5.355 1.00 84.31 87 THR A C 1
ATOM 654 O O . THR A 1 87 ? -11.084 16.820 -5.972 1.00 84.31 87 THR A O 1
ATOM 657 N N . ALA A 1 88 ? -10.709 15.028 -4.687 1.00 74.94 88 ALA A N 1
ATOM 658 C CA . ALA A 1 88 ? -12.027 14.430 -4.895 1.00 74.94 88 ALA A CA 1
ATOM 659 C C . ALA A 1 88 ? -13.191 14.956 -4.027 1.00 74.94 88 ALA A C 1
ATOM 661 O O . ALA A 1 88 ? -14.289 14.440 -4.208 1.00 74.94 88 ALA A O 1
ATOM 662 N N . ALA A 1 89 ? -12.988 15.940 -3.140 1.00 59.12 89 ALA A N 1
ATOM 663 C CA . ALA A 1 89 ? -13.946 16.385 -2.110 1.00 59.12 89 ALA A CA 1
ATOM 664 C C . ALA A 1 89 ? -14.412 15.234 -1.176 1.00 59.12 89 ALA A C 1
ATOM 666 O O . ALA A 1 89 ? -15.026 14.250 -1.580 1.00 59.12 89 ALA A O 1
ATOM 667 N N . GLU A 1 90 ? -14.038 15.334 0.098 1.00 58.75 90 GLU A N 1
ATOM 668 C CA . GLU A 1 90 ? -14.016 14.265 1.105 1.00 58.75 90 GLU A CA 1
ATOM 669 C C . GLU A 1 90 ? -15.305 13.426 1.228 1.00 58.75 90 GLU A C 1
ATOM 671 O O . GLU A 1 90 ? -16.304 13.846 1.808 1.00 58.75 90 GLU A O 1
ATOM 676 N N . LEU A 1 91 ? -15.243 12.168 0.777 1.00 55.16 91 LEU A N 1
ATOM 677 C CA . LEU A 1 91 ? -16.061 11.101 1.353 1.00 55.16 91 LEU A CA 1
ATOM 678 C C . LEU A 1 91 ? -15.283 10.473 2.523 1.00 55.16 91 LEU A C 1
ATOM 680 O O . LEU A 1 91 ? -14.072 10.263 2.385 1.00 55.16 91 LEU A O 1
ATOM 684 N N . PRO A 1 92 ? -15.940 10.143 3.651 1.00 55.00 92 PRO A N 1
ATOM 685 C CA . PRO A 1 92 ? -15.266 9.620 4.834 1.00 55.00 92 PRO A CA 1
ATOM 686 C C . PRO A 1 92 ? -14.480 8.343 4.522 1.00 55.00 92 PRO A C 1
ATOM 688 O O . PRO A 1 92 ? -15.033 7.359 4.029 1.00 55.00 92 PRO A O 1
ATOM 691 N N . ASN A 1 93 ? -13.185 8.336 4.842 1.00 60.12 93 ASN A N 1
ATOM 692 C CA . ASN A 1 93 ? -12.374 7.124 4.791 1.00 60.12 93 ASN A CA 1
ATOM 693 C C . ASN A 1 93 ? -12.783 6.222 5.978 1.00 60.12 93 ASN A C 1
ATOM 695 O O . ASN A 1 93 ? -12.787 6.692 7.120 1.00 60.12 93 ASN A O 1
ATOM 699 N N . PRO A 1 94 ? -13.103 4.934 5.773 1.00 54.03 94 PRO A N 1
ATOM 700 C CA . PRO A 1 94 ? -13.537 4.037 6.849 1.00 54.03 94 PRO A CA 1
ATOM 701 C C . PRO A 1 94 ? -12.491 3.816 7.960 1.00 54.03 94 PRO A C 1
ATOM 703 O O . PRO A 1 94 ? -12.822 3.271 9.007 1.00 54.03 94 PRO A O 1
ATOM 706 N N . LEU A 1 95 ? -11.243 4.267 7.779 1.00 59.91 95 LEU A N 1
ATOM 707 C CA . LEU A 1 95 ? -10.177 4.207 8.785 1.00 59.91 95 LEU A CA 1
ATOM 708 C C . LEU A 1 95 ? -9.759 5.589 9.322 1.00 59.91 95 LEU A C 1
ATOM 710 O O . LEU A 1 95 ? -8.691 5.716 9.929 1.00 59.91 95 LEU A O 1
ATOM 714 N N . SER A 1 96 ? -10.575 6.629 9.107 1.00 66.69 96 SER A N 1
ATOM 715 C CA . SER A 1 96 ? -10.273 8.017 9.510 1.00 66.69 96 SER A CA 1
ATOM 716 C C . SER A 1 96 ? -9.947 8.168 11.002 1.00 66.69 96 SER A C 1
ATOM 718 O O . SER A 1 96 ? -9.137 9.017 11.354 1.00 66.69 96 SER A O 1
ATOM 720 N N . GLY A 1 97 ? -10.519 7.319 11.866 1.00 68.50 97 GLY A N 1
ATOM 721 C CA . GLY A 1 97 ? -10.314 7.356 13.321 1.00 68.50 97 GLY A CA 1
ATOM 722 C C . GLY A 1 97 ? -8.968 6.811 13.819 1.00 68.50 97 GLY A C 1
ATOM 723 O O . GLY A 1 97 ? -8.659 6.961 14.997 1.00 68.50 97 GLY A O 1
ATOM 724 N N . LEU A 1 98 ? -8.156 6.189 12.955 1.00 73.00 98 LEU A N 1
ATOM 725 C CA . LEU A 1 98 ? -6.811 5.725 13.311 1.00 73.00 98 LEU A CA 1
ATOM 726 C C . LEU A 1 98 ? -5.736 6.744 12.901 1.00 73.00 98 LEU A C 1
ATOM 728 O O . LEU A 1 98 ? -5.850 7.331 11.818 1.00 73.00 98 LEU A O 1
ATOM 732 N N . PRO A 1 99 ? -4.640 6.878 13.678 1.00 83.94 99 PRO A N 1
ATOM 733 C CA . PRO A 1 99 ? -3.429 7.562 13.232 1.00 83.94 99 PRO A CA 1
ATOM 734 C C . PRO A 1 99 ? -2.952 7.014 11.883 1.00 83.94 99 PRO A C 1
ATOM 736 O O . PRO A 1 99 ? -2.982 5.799 11.669 1.00 83.94 99 PRO A O 1
ATOM 739 N N . GLY A 1 100 ? -2.470 7.890 10.993 1.00 83.44 100 GLY A N 1
ATOM 740 C CA . GLY A 1 100 ? -2.121 7.533 9.609 1.00 83.44 100 GLY A CA 1
ATOM 741 C C . GLY A 1 100 ? -1.234 6.289 9.504 1.00 83.44 100 GLY A C 1
ATOM 742 O O . GLY A 1 100 ? -1.557 5.356 8.782 1.00 83.44 100 GLY A O 1
ATOM 743 N N . GLN A 1 101 ? -0.190 6.192 10.327 1.00 87.56 101 GLN A N 1
ATOM 744 C CA . GLN A 1 101 ? 0.703 5.031 10.311 1.00 87.56 101 GLN A CA 1
ATOM 745 C C . GLN A 1 101 ? 0.024 3.721 10.757 1.00 87.56 101 GLN A C 1
ATOM 747 O O . GLN A 1 101 ? 0.287 2.661 10.195 1.00 87.56 101 GLN A O 1
ATOM 752 N N . GLN A 1 102 ? -0.868 3.771 11.750 1.00 90.94 102 GLN A N 1
ATOM 753 C CA . GLN A 1 102 ? -1.612 2.590 12.211 1.00 90.94 102 GLN A CA 1
ATOM 754 C C . GLN A 1 102 ? -2.604 2.112 11.150 1.00 90.94 102 GLN A C 1
ATOM 756 O O . GLN A 1 102 ? -2.749 0.910 10.931 1.00 90.94 102 GLN A O 1
ATOM 761 N N . ARG A 1 103 ? -3.247 3.059 10.460 1.00 89.25 103 ARG A N 1
ATOM 762 C CA . ARG A 1 103 ? -4.115 2.788 9.314 1.00 89.25 103 ARG A CA 1
ATOM 763 C C . ARG A 1 103 ? -3.360 2.052 8.213 1.00 89.25 103 ARG A C 1
ATOM 765 O O . ARG A 1 103 ? -3.828 1.005 7.777 1.00 89.25 103 ARG A O 1
ATOM 772 N N . GLU A 1 104 ? -2.198 2.556 7.809 1.00 92.06 104 GLU A N 1
ATOM 773 C CA . GLU A 1 104 ? -1.387 1.925 6.761 1.00 92.06 104 GLU A CA 1
ATOM 774 C C . GLU A 1 104 ? -0.945 0.515 7.153 1.00 92.06 104 GLU A C 1
ATOM 776 O O . GLU A 1 104 ? -1.092 -0.416 6.362 1.00 92.06 104 GLU A O 1
ATOM 781 N N . ILE A 1 105 ? -0.521 0.315 8.405 1.00 94.50 105 ILE A N 1
ATOM 782 C CA . ILE A 1 105 ? -0.209 -1.023 8.923 1.00 94.50 105 ILE A CA 1
ATOM 783 C C . ILE A 1 105 ? -1.422 -1.956 8.792 1.00 94.50 105 ILE A C 1
ATOM 785 O O . ILE A 1 105 ? -1.276 -3.075 8.307 1.00 94.50 105 ILE A O 1
ATOM 789 N N . MET A 1 106 ? -2.624 -1.516 9.171 1.00 92.25 106 MET A N 1
ATOM 790 C CA . MET A 1 106 ? -3.830 -2.345 9.064 1.00 92.25 106 MET A CA 1
ATOM 791 C C . MET A 1 106 ? -4.224 -2.641 7.612 1.00 92.25 106 MET A C 1
ATOM 793 O O . MET A 1 106 ? -4.566 -3.782 7.297 1.00 92.25 106 MET A O 1
ATOM 797 N N . VAL A 1 107 ? -4.142 -1.660 6.707 1.00 91.75 107 VAL A N 1
ATOM 798 C CA . VAL A 1 107 ? -4.431 -1.877 5.280 1.00 91.75 107 VAL A CA 1
ATOM 799 C C . VAL A 1 107 ? -3.457 -2.896 4.693 1.00 91.75 107 VAL A C 1
ATOM 801 O O . VAL A 1 107 ? -3.892 -3.885 4.096 1.00 91.75 107 VAL A O 1
ATOM 804 N N . LEU A 1 108 ? -2.154 -2.701 4.902 1.00 93.56 108 LEU A N 1
ATOM 805 C CA . LEU A 1 108 ? -1.124 -3.569 4.338 1.00 93.56 108 LEU A CA 1
ATOM 806 C C . LEU A 1 108 ? -1.203 -4.993 4.904 1.00 93.56 108 LEU A C 1
ATOM 808 O O . LEU A 1 108 ? -1.119 -5.962 4.148 1.00 93.56 108 LEU A O 1
ATOM 812 N N . ARG A 1 109 ? -1.445 -5.141 6.210 1.00 94.31 109 ARG A N 1
ATOM 813 C CA . ARG A 1 109 ? -1.468 -6.447 6.889 1.00 94.31 109 ARG A CA 1
ATOM 814 C C . ARG A 1 109 ? -2.763 -7.225 6.671 1.00 94.31 109 ARG A C 1
ATOM 816 O O . ARG A 1 109 ? -2.707 -8.437 6.496 1.00 94.31 109 ARG A O 1
ATOM 823 N N . SER A 1 110 ? -3.918 -6.560 6.702 1.00 88.19 110 SER A N 1
ATOM 824 C CA . SER A 1 110 ? -5.221 -7.243 6.726 1.00 88.19 110 SER A CA 1
ATOM 825 C C . SER A 1 110 ? -5.944 -7.239 5.384 1.0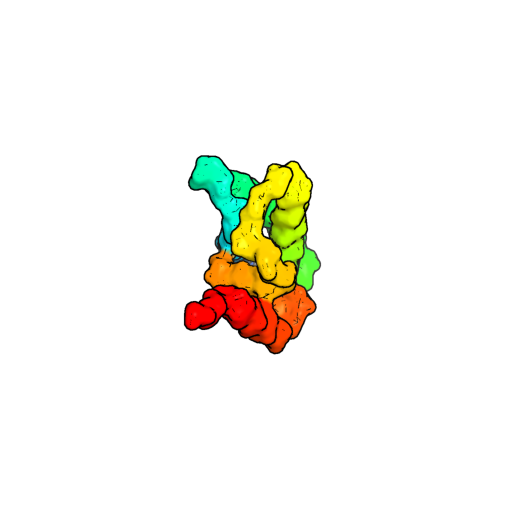0 88.19 110 SER A C 1
ATOM 827 O O . SER A 1 110 ? -6.590 -8.227 5.052 1.00 88.19 110 SER A O 1
ATOM 829 N N . LEU A 1 111 ? -5.855 -6.152 4.612 1.00 85.94 111 LEU A N 1
ATOM 830 C CA . LEU A 1 111 ? -6.593 -6.020 3.348 1.00 85.94 111 LEU A CA 1
ATOM 831 C C . LEU A 1 111 ? -5.728 -6.382 2.138 1.00 85.94 111 LEU A C 1
ATOM 833 O O . LEU A 1 111 ? -6.201 -7.025 1.201 1.00 85.94 111 LEU A O 1
ATOM 837 N N . VAL A 1 112 ? -4.454 -5.991 2.158 1.00 90.25 112 VAL A N 1
ATOM 838 C CA . VAL A 1 112 ? -3.499 -6.323 1.094 1.00 90.25 112 VAL A CA 1
ATOM 839 C C . VAL A 1 112 ? -2.896 -7.714 1.319 1.00 90.25 112 V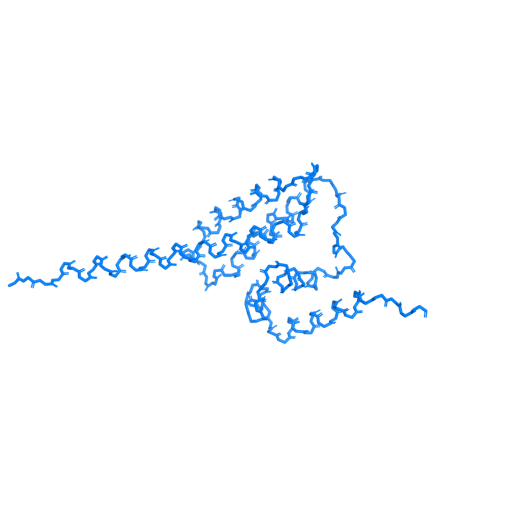AL A C 1
ATOM 841 O O . VAL A 1 112 ? -2.822 -8.501 0.369 1.00 90.25 112 VAL A O 1
ATOM 844 N N . GLY A 1 113 ? -2.556 -8.040 2.573 1.00 91.75 113 GLY A N 1
ATOM 845 C CA . GLY A 1 113 ? -2.064 -9.354 3.002 1.00 91.75 113 GLY A CA 1
ATOM 846 C C . GLY A 1 113 ? -0.539 -9.468 3.090 1.00 91.75 113 GLY A C 1
ATOM 847 O O . GLY A 1 113 ? -0.011 -10.571 2.981 1.00 91.75 113 GLY A O 1
ATOM 848 N N . LEU A 1 114 ? 0.177 -8.352 3.256 1.00 94.44 114 LEU A N 1
ATOM 849 C CA . LEU A 1 114 ? 1.633 -8.353 3.423 1.00 94.44 114 LEU A CA 1
ATOM 850 C C . LEU A 1 114 ? 2.055 -8.945 4.774 1.00 94.44 114 LEU A C 1
ATOM 852 O O . LEU A 1 114 ? 1.361 -8.788 5.786 1.00 94.44 114 LEU A O 1
ATOM 856 N N . SER A 1 115 ? 3.230 -9.583 4.812 1.00 96.31 115 SER A N 1
ATOM 857 C CA . SER A 1 115 ? 3.885 -10.008 6.057 1.00 96.31 115 SER A CA 1
ATOM 858 C C . SER A 1 115 ? 4.303 -8.796 6.911 1.00 96.31 115 SER A C 1
ATOM 860 O O . SER A 1 115 ? 4.223 -7.650 6.461 1.00 96.31 115 SER A O 1
ATOM 862 N N . ALA A 1 116 ? 4.708 -9.004 8.169 1.00 96.56 116 ALA A N 1
ATOM 863 C CA . ALA A 1 116 ? 5.168 -7.890 9.006 1.00 96.56 116 ALA A CA 1
ATOM 864 C C . ALA A 1 116 ? 6.507 -7.338 8.491 1.00 96.56 116 ALA A C 1
ATOM 866 O O . ALA A 1 116 ? 6.760 -6.140 8.569 1.00 96.56 116 ALA A O 1
ATOM 867 N N . GLU A 1 117 ? 7.323 -8.226 7.936 1.00 97.19 117 GLU A N 1
ATOM 868 C CA . GLU A 1 117 ? 8.609 -7.974 7.311 1.00 97.19 117 GLU A CA 1
ATOM 869 C C . GLU A 1 117 ? 8.436 -7.161 6.018 1.00 97.19 117 GLU A C 1
ATOM 871 O O . GLU A 1 117 ? 9.015 -6.084 5.893 1.00 97.19 117 GLU A O 1
ATOM 876 N N . ASP A 1 118 ? 7.549 -7.589 5.116 1.00 96.12 118 ASP A N 1
ATOM 877 C CA . ASP A 1 118 ? 7.252 -6.852 3.878 1.00 96.12 118 ASP A CA 1
ATOM 878 C C . ASP A 1 118 ? 6.587 -5.502 4.162 1.00 96.12 118 ASP A C 1
ATOM 880 O O . ASP A 1 118 ? 6.871 -4.510 3.493 1.00 96.12 118 ASP A O 1
ATOM 884 N N . THR A 1 119 ? 5.730 -5.436 5.187 1.00 96.81 119 THR A N 1
ATOM 885 C CA . THR A 1 119 ? 5.129 -4.171 5.640 1.00 96.81 119 THR A CA 1
ATOM 886 C C . THR A 1 119 ? 6.201 -3.216 6.164 1.00 96.81 119 THR A C 1
ATOM 888 O O . THR A 1 119 ? 6.141 -2.021 5.893 1.00 96.81 119 THR A O 1
ATOM 891 N N . ALA A 1 120 ? 7.197 -3.721 6.894 1.00 97.06 120 ALA A N 1
ATOM 892 C CA . ALA A 1 120 ? 8.298 -2.911 7.407 1.00 97.06 120 ALA A CA 1
ATOM 893 C C . ALA A 1 120 ? 9.160 -2.346 6.267 1.00 97.06 120 ALA A C 1
ATOM 895 O O . ALA A 1 120 ? 9.501 -1.165 6.291 1.00 97.06 120 ALA A O 1
ATOM 896 N N . ILE A 1 121 ? 9.433 -3.159 5.239 1.00 96.44 121 ILE A N 1
ATOM 897 C CA . ILE A 1 121 ? 10.120 -2.723 4.012 1.00 96.44 121 ILE A CA 1
ATOM 898 C C . ILE A 1 121 ? 9.305 -1.645 3.292 1.00 96.44 121 ILE A C 1
ATOM 900 O O . ILE A 1 121 ? 9.850 -0.603 2.928 1.00 96.44 121 ILE A O 1
ATOM 904 N N . ALA A 1 122 ? 8.003 -1.875 3.105 1.00 95.62 122 ALA A N 1
ATOM 905 C CA . ALA A 1 122 ? 7.109 -0.931 2.442 1.00 95.62 122 ALA A CA 1
ATOM 906 C C . ALA A 1 122 ? 7.067 0.426 3.164 1.00 95.62 122 ALA A C 1
ATOM 908 O O . ALA A 1 122 ? 7.183 1.458 2.520 1.00 95.62 122 ALA A O 1
ATOM 909 N N . LEU A 1 123 ? 6.964 0.417 4.498 1.00 95.56 123 LEU A N 1
ATOM 910 C CA . LEU A 1 123 ? 6.849 1.625 5.323 1.00 95.56 123 LEU A CA 1
ATOM 911 C C . LEU A 1 123 ? 8.195 2.257 5.718 1.00 95.56 123 LEU A C 1
ATOM 913 O O . LEU A 1 123 ? 8.198 3.262 6.430 1.00 95.56 123 LEU A O 1
ATOM 917 N N . GLY A 1 124 ? 9.329 1.656 5.344 1.00 95.06 124 GLY A N 1
ATOM 918 C CA . GLY A 1 124 ? 10.658 2.133 5.740 1.00 95.06 124 GLY A CA 1
ATOM 919 C C . GLY A 1 124 ? 10.888 2.136 7.258 1.00 95.06 124 GLY A C 1
ATOM 920 O O . GLY A 1 124 ? 11.574 3.014 7.779 1.00 95.06 124 GLY A O 1
ATOM 921 N N . CYS A 1 125 ? 10.294 1.189 7.991 1.00 95.62 125 CYS A N 1
ATOM 922 C CA . CYS A 1 125 ? 10.379 1.112 9.453 1.00 95.62 125 CYS A CA 1
ATOM 923 C C . CYS A 1 125 ? 10.818 -0.280 9.939 1.00 95.62 125 CYS A C 1
ATOM 925 O O . CYS A 1 125 ? 11.124 -1.164 9.145 1.00 95.62 125 CYS A O 1
ATOM 927 N N . SER A 1 126 ? 10.903 -0.489 11.258 1.00 97.06 126 SER A N 1
ATOM 928 C CA . SER A 1 126 ? 11.279 -1.794 11.815 1.00 97.06 126 SER A CA 1
ATOM 929 C C . SER A 1 126 ? 10.083 -2.746 11.919 1.00 97.06 126 SER A C 1
ATOM 931 O O . SER A 1 126 ? 8.951 -2.337 12.179 1.00 97.06 126 SER A O 1
ATOM 933 N N . VAL A 1 127 ? 10.337 -4.055 11.829 1.00 97.88 127 VAL A N 1
ATOM 934 C CA . VAL A 1 127 ? 9.306 -5.095 12.032 1.00 97.88 127 VAL A CA 1
ATOM 935 C C . VAL A 1 127 ? 8.653 -4.981 13.416 1.00 97.88 127 VAL A C 1
ATOM 937 O O . VAL A 1 127 ? 7.450 -5.195 13.571 1.00 97.88 127 VAL A O 1
ATOM 940 N N . GLN A 1 128 ? 9.427 -4.600 14.437 1.00 96.56 128 GLN A N 1
ATOM 941 C CA . GLN A 1 128 ? 8.904 -4.353 15.782 1.00 96.56 128 GLN A CA 1
ATOM 942 C C . GLN A 1 128 ? 7.927 -3.169 15.806 1.00 96.56 128 GLN A C 1
ATOM 944 O O . GLN A 1 128 ? 6.872 -3.273 16.434 1.00 96.56 128 GLN A O 1
ATOM 949 N N . ALA A 1 129 ? 8.229 -2.082 15.086 1.00 95.44 129 ALA A N 1
ATOM 950 C CA . ALA A 1 129 ? 7.328 -0.939 14.956 1.00 95.44 129 ALA A CA 1
ATOM 951 C C . ALA A 1 129 ? 6.009 -1.335 14.274 1.00 95.44 129 ALA A C 1
ATOM 953 O O . ALA A 1 129 ? 4.942 -0.946 14.751 1.00 95.44 129 ALA A O 1
ATOM 954 N N . VAL A 1 130 ?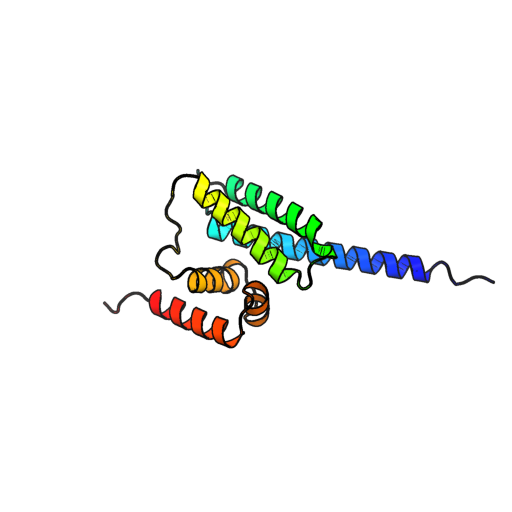 6.061 -2.178 13.234 1.00 97.12 130 VAL A N 1
ATOM 955 C CA . VAL A 1 130 ? 4.860 -2.728 12.579 1.00 97.12 130 VAL A CA 1
ATOM 956 C C . VAL A 1 130 ? 4.009 -3.525 13.567 1.00 97.12 130 VAL A C 1
ATOM 958 O O . VAL A 1 130 ? 2.812 -3.269 13.699 1.00 97.12 130 VAL A O 1
ATOM 961 N N . ARG A 1 131 ? 4.611 -4.469 14.302 1.00 96.00 131 ARG A N 1
ATOM 962 C CA . ARG A 1 131 ? 3.890 -5.317 15.271 1.00 96.00 131 ARG A CA 1
ATOM 963 C C . ARG A 1 131 ? 3.254 -4.488 16.391 1.00 96.00 131 ARG A C 1
ATOM 965 O O . ARG A 1 131 ? 2.097 -4.721 16.741 1.00 96.00 131 ARG A O 1
ATOM 972 N N . LEU A 1 132 ? 3.975 -3.494 16.913 1.00 95.44 132 LEU A N 1
ATOM 973 C CA . LEU A 1 132 ? 3.463 -2.591 17.945 1.00 95.44 132 LEU A CA 1
ATOM 974 C C . LEU A 1 132 ? 2.330 -1.701 17.417 1.00 95.44 132 LEU A C 1
ATOM 976 O O . LEU A 1 132 ? 1.309 -1.544 18.086 1.00 95.44 132 LEU A O 1
ATOM 980 N N . GLY A 1 133 ? 2.487 -1.142 16.215 1.00 93.12 133 GLY A N 1
ATOM 981 C CA . GLY A 1 133 ? 1.457 -0.341 15.556 1.00 93.12 133 GLY A CA 1
ATOM 982 C C . GLY A 1 133 ? 0.183 -1.144 15.288 1.00 93.12 133 GLY A C 1
ATOM 983 O O . GLY A 1 133 ? -0.906 -0.667 15.598 1.00 93.12 133 GLY A O 1
ATOM 984 N N . GLN A 1 134 ? 0.320 -2.388 14.816 1.00 92.81 134 GLN A N 1
ATOM 985 C CA . GLN A 1 134 ? -0.800 -3.311 14.617 1.00 92.81 134 GLN A CA 1
ATOM 986 C C . GLN A 1 134 ? -1.522 -3.605 15.939 1.00 92.81 134 GLN A C 1
ATOM 988 O O . GLN A 1 134 ? -2.747 -3.519 16.004 1.00 92.81 134 GLN A O 1
ATOM 993 N N . HIS A 1 135 ? -0.780 -3.924 17.004 1.00 92.88 135 HIS A N 1
ATOM 994 C CA . HIS A 1 135 ? -1.371 -4.179 18.318 1.00 92.88 135 HIS A CA 1
ATOM 995 C C . HIS A 1 135 ? -2.170 -2.970 18.825 1.00 92.88 135 HIS A C 1
ATOM 997 O O . HIS A 1 135 ? -3.311 -3.124 19.256 1.00 92.88 135 HIS A O 1
ATOM 1003 N N . ARG A 1 136 ? -1.608 -1.759 18.714 1.00 90.94 136 ARG A N 1
ATOM 1004 C CA . ARG A 1 136 ? -2.284 -0.512 19.110 1.00 90.94 136 ARG A CA 1
ATOM 1005 C C . ARG A 1 136 ? -3.560 -0.264 18.308 1.00 90.94 136 ARG A C 1
ATOM 1007 O O . ARG A 1 136 ? -4.584 0.047 18.908 1.00 90.94 136 ARG A O 1
ATOM 1014 N N . ALA A 1 137 ? -3.511 -0.450 16.990 1.00 88.75 137 ALA A N 1
ATOM 1015 C CA . ALA A 1 137 ? -4.669 -0.279 16.118 1.00 88.75 137 ALA A CA 1
ATOM 1016 C C . ALA A 1 137 ? -5.805 -1.239 16.496 1.00 88.75 137 ALA A C 1
ATOM 1018 O O . ALA A 1 137 ? -6.943 -0.817 16.666 1.00 88.75 137 ALA A O 1
ATOM 1019 N N . LEU A 1 138 ? -5.493 -2.524 16.692 1.00 88.50 138 LEU A N 1
ATOM 1020 C CA . LEU A 1 138 ? -6.484 -3.527 17.089 1.00 88.50 138 LEU A CA 1
ATOM 1021 C C . LEU A 1 138 ? -7.089 -3.231 18.462 1.00 88.50 138 LEU A C 1
ATOM 1023 O O . LEU A 1 138 ? -8.287 -3.419 18.641 1.00 88.50 138 LEU A O 1
ATOM 1027 N N . THR A 1 139 ? -6.291 -2.749 19.416 1.00 88.06 139 THR A N 1
ATOM 1028 C CA . THR A 1 139 ? -6.792 -2.323 20.730 1.00 88.06 139 THR A CA 1
ATOM 1029 C C . THR A 1 139 ? -7.723 -1.115 20.612 1.00 88.06 139 THR A C 1
ATOM 1031 O O . THR A 1 139 ? -8.761 -1.105 21.261 1.00 88.06 139 THR A O 1
ATOM 1034 N N . ALA A 1 140 ? -7.405 -0.141 19.752 1.00 82.75 140 ALA A N 1
ATOM 1035 C CA . ALA A 1 140 ? -8.251 1.029 19.506 1.00 82.75 140 ALA A CA 1
ATOM 1036 C C . ALA A 1 140 ? -9.558 0.698 18.758 1.00 82.75 140 ALA A C 1
ATOM 1038 O O . ALA A 1 140 ? -10.550 1.399 18.922 1.00 82.75 140 ALA A O 1
ATOM 1039 N N . LEU A 1 141 ? -9.562 -0.362 17.944 1.00 79.62 141 LEU A N 1
ATOM 1040 C CA . LEU A 1 141 ? -10.731 -0.818 17.184 1.00 79.62 141 LEU A CA 1
ATOM 1041 C C . LEU A 1 141 ? -11.652 -1.763 17.971 1.00 79.62 141 LEU A C 1
ATOM 1043 O O . LEU A 1 141 ? -12.714 -2.129 17.465 1.00 79.62 141 LEU A O 1
ATOM 1047 N N . ARG A 1 142 ? -11.265 -2.198 19.178 1.00 81.94 142 ARG A N 1
ATOM 1048 C CA . ARG A 1 142 ? -12.157 -3.008 20.015 1.00 81.94 142 ARG A CA 1
ATOM 1049 C C . ARG A 1 142 ? -13.348 -2.150 20.454 1.00 81.94 142 ARG A C 1
ATOM 1051 O O . ARG A 1 142 ? -13.131 -1.029 20.912 1.00 81.94 142 ARG A O 1
ATOM 1058 N N . PRO A 1 143 ? -14.588 -2.656 20.344 1.00 67.00 143 PRO A N 1
ATOM 1059 C CA . PRO A 1 143 ? -15.735 -1.964 20.914 1.00 67.00 143 PRO A CA 1
ATOM 1060 C C . PRO A 1 143 ? -15.515 -1.783 22.421 1.00 67.00 143 PRO A C 1
ATOM 1062 O O . PRO A 1 143 ? -14.953 -2.667 23.075 1.00 67.00 143 PRO A O 1
ATOM 1065 N N . ALA A 1 144 ? -15.927 -0.633 22.961 1.00 57.94 144 ALA A N 1
ATOM 1066 C CA . ALA A 1 144 ? -15.906 -0.411 24.401 1.00 57.94 144 ALA A CA 1
ATOM 1067 C C . ALA A 1 144 ? -16.710 -1.529 25.095 1.00 57.94 144 ALA A C 1
ATOM 1069 O O . ALA A 1 144 ? -17.751 -1.925 24.559 1.00 57.94 144 ALA A O 1
ATOM 1070 N N . PRO A 1 145 ? -16.238 -2.074 26.234 1.00 56.84 145 PRO A N 1
ATOM 1071 C CA . PRO A 1 145 ? -17.052 -3.003 27.006 1.00 56.84 145 PRO A CA 1
ATOM 1072 C C . PRO A 1 145 ? -18.360 -2.294 27.383 1.00 56.84 145 PRO A C 1
ATOM 1074 O O . PRO A 1 145 ? -18.321 -1.158 27.857 1.00 56.84 145 PRO A O 1
ATOM 1077 N N . ALA A 1 146 ? -19.480 -2.946 27.064 1.00 56.00 146 ALA A N 1
ATOM 1078 C CA . ALA A 1 146 ? -20.834 -2.464 27.325 1.00 56.00 146 ALA A CA 1
ATOM 1079 C C . ALA A 1 146 ? -21.132 -2.355 28.825 1.00 56.00 146 ALA A C 1
ATOM 1081 O O . ALA A 1 146 ? -20.567 -3.169 29.594 1.00 56.00 146 ALA A O 1
#

Radius of gyration: 18.88 Å; chains: 1; bounding box: 54×42×60 Å

Sequence (146 aa):
MQGHGSRRSEEAGGRMETGSKIVDAVRVLVVRYCRARIGRRSGSYDAADAVAKNSCREIIAGAARAPALLTLAYDVTHGLVDDFHRTAAELPNPLSGLPGQQREIMVLRSLVGLSAEDTAIALGCSVQAVRLGQHRALTALRPAPA

Foldseek 3Di:
DDDDPPVVVVVVVVVVVVVVVVLVLLLLLLLLLLCLFVPDDPNHCVVSVVLSVVLSVVLVVCVVPDPDSLQSSLVSSVVSSVVCCVPPPDDDRPCNVADPLLVLLCSVCPRSNDDLVSSCVNVVHDSVVSVVSPVVSVVVPDPDDD

InterPro domains:
  IPR013249 RNA polymerase sigma factor 70, region 4 type 2 [PF08281] (95-141)
  IPR013324 RNA polymerase sigma factor, region 3/4-like [SSF88659] (89-142)
  IPR036388 Winged helix-like DNA-binding domain superfamily [G3DSA:1.10.10.10] (89-144)

pLDDT: mean 85.14, std 13.97, range [48.41, 97.88]

Secondary structure (DSSP, 8-state):
---SSHHHHHHHHHHHHHHHHHHHHHHHHHHHHHHHHH--BTTB-HHHHHHHHHHHHHHHHHHTT-S-HHHHHHHHHHHHHHHHHHHS--PPPTTTTS-HHHHHHHIIIIII---HHHHHHHHTS-HHHHHHHHHHHHHHTSPPP-

Organism: NCBI:txid1238180